Protein AF-A0A6H5J5R1-F1 (afdb_monomer_lite)

pLDDT: mean 77.98, std 7.32, range [59.06, 87.0]

Secondary structure (DSSP, 8-state):
-HHHHHHHHHHHHHHHHHHHTHHHHHHHHHHHHH-SS--TTTTHHHHHHHHHHHHHHHHHTT---

Organism: NCBI:txid86971

Foldseek 3Di:
DVVVVLVVVLVVLVVVLCVQLVVLVVQLVVQVVVDPDDDPPSSVVSVVSSVVSSVVSCVVVVHDD

InterPro domains:
  IPR034595 NADH dehydrogenase [ubiquinone] 1 alpha subcomplex assembly factor 8 [PTHR34561] (4-63)

Sequence (65 aa):
MESVKRSKERMKKFPILVAQCHKQGSAYAACVISKRNLKKDDCIKEFESFRNCLAKAAVQHNTKI

Structure (mmCIF, N/CA/C/O backbone):
data_AF-A0A6H5J5R1-F1
#
_entry.id   AF-A0A6H5J5R1-F1
#
loop_
_atom_site.group_PDB
_atom_site.id
_atom_site.type_symbol
_atom_site.label_atom_id
_atom_site.label_alt_id
_atom_site.label_comp_id
_atom_site.label_asym_id
_atom_site.label_entity_id
_atom_site.label_seq_id
_atom_site.pdbx_PDB_ins_code
_atom_site.Cartn_x
_atom_site.Cartn_y
_atom_site.Cartn_z
_atom_site.occupancy
_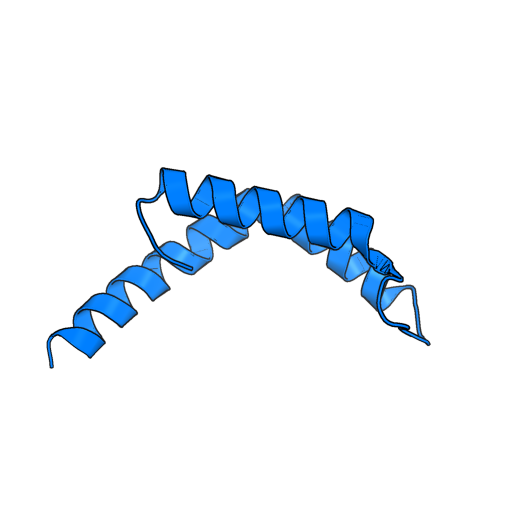atom_site.B_iso_or_equiv
_atom_site.auth_seq_id
_atom_site.auth_comp_id
_atom_site.auth_asym_id
_atom_site.auth_atom_id
_atom_site.pdbx_PDB_model_num
ATOM 1 N N . MET A 1 1 ? 1.449 -4.591 29.378 1.00 59.81 1 MET A N 1
ATOM 2 C CA . MET A 1 1 ? 0.722 -5.276 28.275 1.00 59.81 1 MET A CA 1
ATOM 3 C C . MET A 1 1 ? -0.187 -4.359 27.437 1.00 59.81 1 MET A C 1
ATOM 5 O O . MET A 1 1 ? -0.746 -4.829 26.452 1.00 59.81 1 MET A O 1
ATOM 9 N N . GLU A 1 2 ? -0.338 -3.065 27.746 1.00 67.31 2 GLU A N 1
ATOM 10 C CA . GLU A 1 2 ? -1.179 -2.161 26.934 1.00 67.31 2 GLU A CA 1
ATOM 11 C C . GLU A 1 2 ? -0.620 -1.853 25.536 1.00 67.31 2 GLU A C 1
ATOM 13 O O . GLU A 1 2 ? -1.384 -1.734 24.581 1.00 67.31 2 GLU A O 1
ATOM 18 N N . SER A 1 3 ? 0.706 -1.782 25.381 1.00 69.50 3 SER A N 1
ATOM 19 C CA . SER A 1 3 ? 1.366 -1.569 24.083 1.00 69.50 3 SER A CA 1
ATOM 20 C C . SER A 1 3 ? 0.999 -2.649 23.058 1.00 69.50 3 SER A C 1
ATOM 22 O O . SER A 1 3 ? 0.683 -2.340 21.912 1.00 69.50 3 SER A O 1
ATOM 24 N N . VAL A 1 4 ? 0.950 -3.910 23.495 1.00 75.25 4 VAL A N 1
ATOM 25 C CA . VAL A 1 4 ? 0.576 -5.062 22.660 1.00 75.25 4 VAL A CA 1
ATOM 26 C C . VAL A 1 4 ? -0.905 -5.013 22.270 1.00 75.25 4 VAL A C 1
ATOM 28 O O . VAL A 1 4 ? -1.241 -5.302 21.121 1.00 75.25 4 VAL A O 1
ATOM 31 N N . LYS A 1 5 ? -1.798 -4.593 23.182 1.00 73.38 5 LYS A N 1
ATOM 32 C CA . LYS A 1 5 ? -3.226 -4.384 22.871 1.00 73.38 5 LYS A CA 1
ATOM 33 C C . LYS A 1 5 ? -3.416 -3.286 21.820 1.00 73.38 5 LYS A C 1
ATOM 35 O O . LYS A 1 5 ? -4.074 -3.533 20.812 1.00 73.38 5 LYS A O 1
ATOM 40 N N . ARG A 1 6 ? -2.754 -2.135 21.989 1.00 71.00 6 ARG A N 1
ATOM 41 C CA . ARG A 1 6 ? -2.797 -1.023 21.022 1.00 71.00 6 ARG A CA 1
ATOM 42 C C . ARG A 1 6 ? -2.238 -1.429 19.654 1.00 71.00 6 ARG A C 1
ATOM 44 O O . ARG A 1 6 ? -2.841 -1.094 18.639 1.00 71.00 6 ARG A O 1
ATOM 51 N N . SER A 1 7 ? -1.142 -2.192 19.598 1.00 70.00 7 SER A N 1
ATOM 52 C CA . SER A 1 7 ? -0.628 -2.732 18.327 1.00 70.00 7 SER A CA 1
ATOM 53 C C . SER A 1 7 ? -1.604 -3.700 17.661 1.00 70.00 7 SER A C 1
ATOM 55 O O . SER A 1 7 ? -1.804 -3.606 16.452 1.00 70.00 7 SER A O 1
ATOM 57 N N . LYS A 1 8 ? -2.273 -4.577 18.424 1.00 74.25 8 LYS A N 1
ATOM 58 C CA . LYS A 1 8 ? -3.313 -5.471 17.883 1.00 74.25 8 LYS A CA 1
ATOM 59 C C . LYS A 1 8 ? -4.470 -4.696 17.257 1.00 74.25 8 LYS A C 1
ATOM 61 O O . LYS A 1 8 ? -4.935 -5.065 16.183 1.00 74.25 8 LYS A O 1
ATOM 66 N N . GLU A 1 9 ? -4.929 -3.623 17.893 1.00 74.69 9 GLU A N 1
ATOM 67 C CA . GLU A 1 9 ? -6.004 -2.788 17.341 1.00 74.69 9 GLU A CA 1
ATOM 68 C C . GLU A 1 9 ? -5.586 -2.055 16.063 1.00 74.69 9 GLU A C 1
ATOM 70 O O . GLU A 1 9 ? -6.370 -1.983 15.117 1.00 74.69 9 GLU A O 1
ATOM 75 N N . ARG A 1 10 ? -4.337 -1.580 15.981 1.00 70.69 10 ARG A N 1
ATOM 76 C CA . ARG A 1 10 ? -3.787 -1.005 14.740 1.00 70.69 10 ARG A CA 1
ATOM 77 C C . ARG A 1 10 ? -3.666 -2.053 13.634 1.00 70.69 10 ARG A C 1
ATOM 79 O O . ARG A 1 10 ? -4.072 -1.788 12.506 1.00 70.69 10 ARG A O 1
ATOM 86 N N . MET A 1 11 ? -3.202 -3.260 13.962 1.00 70.19 11 MET A N 1
ATOM 87 C CA . MET A 1 11 ? -3.128 -4.380 13.016 1.00 70.19 11 MET A CA 1
ATOM 88 C C . MET A 1 11 ? -4.499 -4.782 12.476 1.00 70.19 11 MET A C 1
ATOM 90 O O . MET A 1 11 ? -4.585 -5.152 11.317 1.00 70.19 11 MET A O 1
ATOM 94 N N . LYS A 1 12 ? -5.579 -4.678 13.261 1.00 75.88 12 LYS A N 1
ATOM 95 C CA . LYS A 1 12 ? -6.940 -4.930 12.751 1.00 75.88 12 LYS A CA 1
ATOM 96 C C . LYS A 1 12 ? -7.397 -3.888 11.729 1.00 75.88 12 LYS A C 1
ATOM 98 O O . LYS A 1 12 ? -8.188 -4.208 10.849 1.00 75.88 12 LYS A O 1
ATOM 103 N N . LYS A 1 13 ? -6.907 -2.652 11.836 1.00 72.44 13 LYS A N 1
ATOM 104 C CA . LYS A 1 13 ? -7.234 -1.561 10.907 1.00 72.44 13 LYS A CA 1
ATOM 105 C C . LYS A 1 13 ? -6.364 -1.590 9.649 1.00 72.44 13 LYS A C 1
ATOM 107 O O . LYS A 1 13 ? -6.809 -1.141 8.601 1.00 72.44 13 LYS A O 1
ATOM 112 N N . PHE A 1 14 ? -5.169 -2.175 9.718 1.00 71.31 14 PHE A N 1
ATOM 113 C CA . PHE A 1 14 ? -4.230 -2.253 8.596 1.00 71.31 14 PHE A CA 1
ATOM 114 C C . PHE A 1 14 ? -4.781 -2.959 7.335 1.00 71.31 14 PHE A C 1
ATOM 116 O O . PHE A 1 14 ? -4.635 -2.396 6.253 1.00 71.31 14 PHE A O 1
ATOM 123 N N . PRO A 1 15 ? -5.491 -4.104 7.414 1.00 78.56 15 PRO A N 1
ATOM 124 C CA . PRO A 1 15 ? -6.140 -4.714 6.253 1.00 78.56 15 PRO A CA 1
ATOM 125 C C . PRO A 1 15 ? -7.149 -3.790 5.571 1.00 78.56 15 PRO A C 1
ATOM 127 O O . PRO A 1 15 ? -7.254 -3.810 4.353 1.00 78.56 15 PRO A O 1
ATOM 130 N N . ILE A 1 16 ? -7.865 -2.960 6.337 1.00 79.81 16 ILE A N 1
ATOM 131 C CA . ILE A 1 16 ? -8.854 -2.011 5.803 1.00 79.81 16 ILE A CA 1
ATOM 132 C C . ILE A 1 16 ? -8.141 -0.899 5.024 1.00 79.81 16 ILE A C 1
ATOM 134 O O . ILE A 1 16 ? -8.547 -0.567 3.912 1.00 79.81 16 ILE A O 1
ATOM 138 N N . LEU A 1 17 ? -7.029 -0.390 5.567 1.00 75.94 17 LEU A N 1
ATOM 139 C CA . LEU A 1 17 ? -6.163 0.589 4.900 1.00 75.94 17 LEU A CA 1
ATOM 140 C C . LEU A 1 17 ? -5.612 0.047 3.577 1.00 75.94 17 LEU A C 1
ATOM 142 O O . LEU A 1 17 ? -5.670 0.709 2.542 1.00 75.94 17 LEU A O 1
ATOM 146 N N . VAL A 1 18 ? -5.100 -1.185 3.603 1.00 76.69 18 VAL A N 1
ATOM 147 C CA . VAL A 1 18 ? -4.546 -1.844 2.415 1.00 76.69 18 VAL A CA 1
ATOM 148 C C . VAL A 1 18 ? -5.647 -2.170 1.404 1.00 76.69 18 VAL A C 1
ATOM 150 O O . VAL A 1 18 ? -5.425 -2.003 0.208 1.00 76.69 18 VAL A O 1
ATOM 153 N N . ALA A 1 19 ? -6.843 -2.561 1.855 1.00 81.12 19 ALA A N 1
ATOM 154 C CA . ALA A 1 19 ? -7.988 -2.819 0.985 1.00 81.12 19 ALA A CA 1
ATOM 155 C C . ALA A 1 19 ? -8.461 -1.550 0.260 1.00 81.12 19 ALA A C 1
ATOM 157 O O . ALA A 1 19 ? -8.750 -1.607 -0.933 1.00 81.12 19 ALA A O 1
ATOM 158 N N . GLN A 1 20 ? -8.478 -0.390 0.922 1.00 81.81 20 GLN A N 1
ATOM 159 C CA . GLN A 1 20 ? -8.785 0.884 0.257 1.00 81.81 20 GLN A CA 1
ATOM 160 C C . GLN A 1 20 ? -7.750 1.242 -0.818 1.00 81.81 20 GLN A C 1
ATOM 162 O O . GLN A 1 20 ? -8.102 1.780 -1.868 1.00 81.81 20 GLN A O 1
ATOM 167 N N . CYS A 1 21 ? -6.487 0.891 -0.581 1.00 84.62 21 CYS A N 1
ATOM 168 C CA . CYS A 1 21 ? -5.374 1.169 -1.485 1.00 84.62 21 CYS A CA 1
ATOM 169 C C . CYS A 1 21 ? -4.999 -0.016 -2.384 1.00 84.62 21 CYS A C 1
ATOM 171 O O . CYS A 1 21 ? -3.912 -0.031 -2.972 1.00 84.62 21 CYS A O 1
ATOM 173 N N . HIS A 1 22 ? -5.886 -1.013 -2.514 1.00 84.00 22 HIS A N 1
ATOM 174 C CA . HIS A 1 22 ? -5.576 -2.255 -3.222 1.00 84.00 22 HIS A CA 1
ATOM 175 C C . HIS A 1 22 ? -5.250 -2.005 -4.699 1.00 84.00 22 HIS A C 1
ATOM 177 O O . HIS A 1 22 ? -4.410 -2.700 -5.265 1.00 84.00 22 HIS A O 1
ATOM 183 N N . LYS A 1 23 ? -5.882 -1.003 -5.329 1.00 84.12 23 LYS A N 1
ATOM 184 C CA . LYS A 1 23 ? -5.666 -0.670 -6.745 1.00 84.12 23 LYS A CA 1
ATOM 185 C C . LYS A 1 23 ? -4.254 -0.145 -6.973 1.00 84.12 23 LYS A C 1
ATOM 187 O O . LYS A 1 23 ? -3.557 -0.621 -7.864 1.00 84.12 23 LYS A O 1
ATOM 192 N N . GLN A 1 24 ? -3.819 0.795 -6.136 1.00 84.44 24 GLN A N 1
ATOM 193 C CA . GLN A 1 24 ? -2.483 1.385 -6.198 1.00 84.44 24 GLN A CA 1
ATOM 194 C C . GLN A 1 24 ? -1.411 0.351 -5.829 1.00 84.44 24 GLN A C 1
ATOM 196 O O . GLN A 1 24 ? -0.380 0.275 -6.491 1.00 84.44 24 GLN A O 1
ATOM 201 N N . GLY A 1 25 ? -1.684 -0.495 -4.829 1.00 83.00 25 GLY A N 1
ATOM 202 C CA . GLY A 1 25 ? -0.792 -1.592 -4.447 1.00 83.00 25 GLY A CA 1
ATOM 203 C C . GLY A 1 25 ? -0.655 -2.652 -5.543 1.00 83.00 25 GLY A C 1
ATOM 204 O O . GLY A 1 25 ? 0.450 -3.111 -5.815 1.00 83.00 25 GLY A O 1
ATOM 205 N N . SER A 1 26 ? -1.753 -2.985 -6.230 1.00 85.94 26 SER A N 1
ATOM 206 C CA . SER A 1 26 ? -1.742 -3.925 -7.361 1.00 85.94 26 SER A CA 1
ATOM 207 C C . SER A 1 26 ? -0.982 -3.363 -8.562 1.00 85.94 26 SER A C 1
ATOM 209 O O . SER A 1 26 ? -0.236 -4.099 -9.198 1.00 85.94 26 SER A O 1
ATOM 211 N N . ALA A 1 27 ? -1.114 -2.063 -8.850 1.00 86.19 27 ALA A N 1
ATOM 212 C CA . ALA A 1 27 ? -0.348 -1.399 -9.906 1.00 86.19 27 ALA A CA 1
ATOM 213 C C . ALA A 1 27 ? 1.161 -1.403 -9.607 1.00 86.19 27 ALA A C 1
ATOM 215 O O . ALA A 1 27 ? 1.962 -1.754 -10.474 1.00 86.19 27 ALA A O 1
ATOM 216 N N . TYR A 1 28 ? 1.546 -1.097 -8.362 1.00 85.12 28 TYR A N 1
ATOM 217 C CA . TYR A 1 28 ? 2.938 -1.197 -7.923 1.00 85.12 28 TYR A CA 1
ATOM 218 C C . TYR A 1 28 ? 3.459 -2.636 -8.038 1.00 85.12 28 TYR A C 1
ATOM 220 O O . TYR A 1 28 ? 4.512 -2.860 -8.630 1.00 85.12 28 TYR A O 1
ATOM 228 N N . ALA A 1 29 ? 2.698 -3.625 -7.559 1.00 84.19 29 ALA A N 1
ATOM 229 C CA . ALA A 1 29 ? 3.064 -5.035 -7.673 1.00 84.19 29 ALA A CA 1
ATOM 230 C C . ALA A 1 29 ? 3.200 -5.487 -9.137 1.00 84.19 29 ALA A C 1
ATOM 232 O O . ALA A 1 29 ? 4.152 -6.187 -9.465 1.00 84.19 29 ALA A O 1
ATOM 233 N N . ALA A 1 30 ?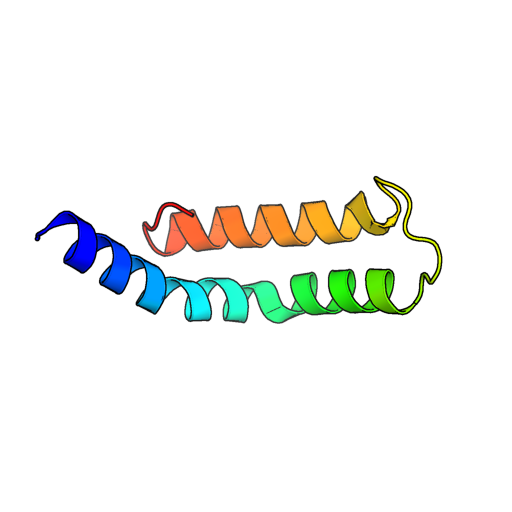 2.309 -5.053 -10.031 1.00 86.56 30 ALA A N 1
ATOM 234 C CA . ALA A 1 30 ? 2.395 -5.361 -11.457 1.00 86.56 30 ALA A CA 1
ATOM 235 C C . ALA A 1 30 ? 3.669 -4.780 -12.096 1.00 86.56 30 ALA A C 1
ATOM 237 O O . ALA A 1 30 ? 4.342 -5.478 -12.858 1.00 86.56 30 ALA A O 1
ATOM 238 N N . CYS A 1 31 ? 4.038 -3.542 -11.746 1.00 83.88 31 CYS A N 1
ATOM 239 C CA . CYS A 1 31 ? 5.290 -2.922 -12.187 1.00 83.88 31 CYS A CA 1
ATOM 240 C C . CYS A 1 31 ? 6.515 -3.697 -11.672 1.00 83.88 31 CYS A C 1
ATOM 242 O O . CYS A 1 31 ? 7.435 -3.992 -12.438 1.00 83.88 31 CYS A O 1
ATOM 244 N N . VAL A 1 32 ? 6.488 -4.099 -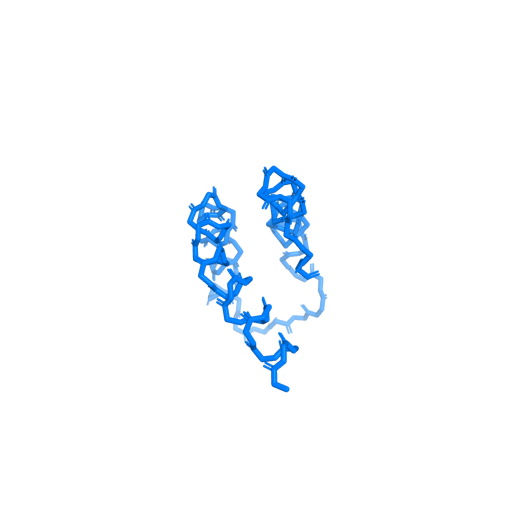10.397 1.00 85.31 32 VAL A N 1
ATOM 245 C CA . VAL A 1 32 ? 7.570 -4.854 -9.755 1.00 85.31 32 VAL A CA 1
ATOM 246 C C . VAL A 1 32 ? 7.732 -6.247 -10.369 1.00 85.31 32 VAL A C 1
ATOM 248 O O . VAL A 1 32 ? 8.844 -6.644 -10.694 1.00 85.31 32 VAL A O 1
ATOM 251 N N . ILE A 1 33 ? 6.633 -6.974 -10.583 1.00 85.81 33 ILE A N 1
ATOM 252 C CA . ILE A 1 33 ? 6.641 -8.324 -11.172 1.00 85.81 33 ILE A CA 1
ATOM 253 C C . ILE A 1 33 ? 7.089 -8.285 -12.638 1.00 85.81 33 ILE A C 1
ATOM 255 O O . ILE A 1 33 ? 7.793 -9.184 -13.098 1.00 85.81 33 ILE A O 1
ATOM 259 N N . SER A 1 34 ? 6.712 -7.237 -13.374 1.00 83.56 34 SER A N 1
ATOM 260 C CA . SER A 1 34 ? 7.101 -7.082 -14.780 1.00 83.56 34 SER A CA 1
ATOM 261 C C . SER A 1 34 ? 8.598 -6.794 -14.947 1.00 83.56 34 SER A C 1
ATOM 263 O O . SER A 1 34 ? 9.171 -7.111 -15.991 1.00 83.56 34 SER A O 1
ATOM 265 N N . LYS A 1 35 ? 9.260 -6.223 -13.931 1.00 79.06 35 LYS A N 1
ATOM 266 C CA . LYS A 1 35 ? 10.691 -5.894 -13.968 1.00 79.06 35 LYS A CA 1
ATOM 267 C C . LYS A 1 35 ? 11.521 -6.952 -13.237 1.00 79.06 35 LYS A C 1
ATOM 269 O O . LYS A 1 35 ? 11.551 -7.013 -12.018 1.00 79.06 35 LYS A O 1
ATOM 274 N N . ARG A 1 36 ? 12.287 -7.752 -13.989 1.00 69.38 36 ARG A N 1
ATOM 275 C CA . ARG A 1 36 ? 13.232 -8.738 -13.415 1.00 69.38 36 ARG A CA 1
ATOM 276 C C . ARG A 1 36 ? 14.478 -8.106 -12.774 1.00 69.38 36 ARG A C 1
ATOM 278 O O . ARG A 1 36 ? 15.060 -8.706 -11.883 1.00 69.38 36 ARG A O 1
ATOM 285 N N . ASN A 1 37 ? 14.881 -6.914 -13.223 1.00 69.25 37 ASN A N 1
ATOM 286 C CA . ASN A 1 37 ? 16.013 -6.151 -12.686 1.00 69.25 37 ASN A CA 1
ATOM 287 C C . ASN A 1 37 ?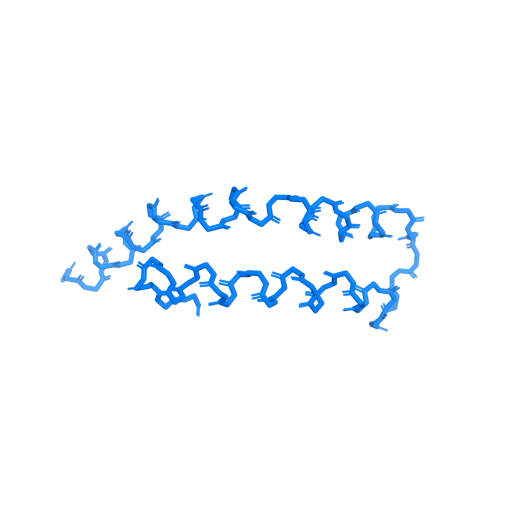 15.493 -4.870 -12.035 1.00 69.25 37 ASN A C 1
ATOM 289 O O . ASN A 1 37 ? 15.490 -3.812 -12.659 1.00 69.25 37 ASN A O 1
ATOM 293 N N . LEU A 1 38 ? 15.009 -4.984 -10.801 1.00 73.81 38 LEU A N 1
ATOM 294 C CA . LEU A 1 38 ? 14.502 -3.846 -10.040 1.00 73.81 38 LEU A CA 1
ATOM 295 C C . LEU A 1 38 ? 15.670 -2.981 -9.578 1.00 73.81 38 LEU A C 1
ATOM 297 O O . LEU A 1 38 ? 16.413 -3.370 -8.674 1.00 73.81 38 LEU A O 1
ATOM 301 N N . LYS A 1 39 ? 15.831 -1.802 -10.177 1.00 72.50 39 LYS A N 1
ATOM 302 C CA . LYS A 1 39 ? 16.650 -0.748 -9.584 1.00 72.50 39 LYS A CA 1
ATOM 303 C C . LYS A 1 39 ? 15.788 0.097 -8.655 1.00 72.50 39 LYS A C 1
ATOM 305 O O . LYS A 1 39 ? 14.560 0.144 -8.759 1.00 72.50 39 LYS A O 1
ATOM 310 N N . LYS A 1 40 ? 16.447 0.765 -7.710 1.00 70.69 40 LYS A N 1
ATOM 311 C CA . LYS A 1 40 ? 15.794 1.782 -6.886 1.00 70.69 40 LYS A CA 1
ATOM 312 C C . LYS A 1 40 ? 15.153 2.807 -7.834 1.00 70.69 40 LYS A C 1
ATOM 314 O O . LYS A 1 40 ? 15.769 3.178 -8.826 1.00 70.69 40 LYS A O 1
ATOM 319 N N . ASP A 1 41 ? 13.907 3.175 -7.546 1.00 74.62 41 ASP A N 1
ATOM 320 C CA . ASP A 1 41 ? 13.101 4.163 -8.280 1.00 74.62 41 ASP A CA 1
ATOM 321 C C . ASP A 1 41 ? 12.397 3.690 -9.574 1.00 74.62 41 ASP A C 1
ATOM 323 O O . ASP A 1 41 ? 11.620 4.445 -10.159 1.00 74.62 41 ASP A O 1
ATOM 327 N N . ASP A 1 42 ? 12.541 2.423 -9.983 1.00 77.19 42 ASP A N 1
ATOM 328 C CA . ASP A 1 42 ? 11.936 1.906 -11.228 1.00 77.19 42 ASP A CA 1
ATOM 329 C C . ASP A 1 42 ? 10.394 1.927 -11.271 1.00 77.19 42 ASP A C 1
ATOM 331 O O . ASP A 1 42 ? 9.821 1.954 -12.363 1.00 77.19 42 ASP A O 1
ATOM 335 N N . CYS A 1 43 ? 9.743 1.880 -10.105 1.00 81.44 43 CYS A N 1
ATOM 336 C CA . CYS A 1 43 ? 8.284 1.933 -9.922 1.00 81.44 43 CYS A CA 1
ATOM 337 C C . CYS A 1 43 ? 7.901 3.037 -8.918 1.00 81.44 43 CYS A C 1
ATOM 339 O O . CYS A 1 43 ? 6.971 2.881 -8.119 1.00 81.44 43 CYS A O 1
ATOM 341 N N . ILE A 1 44 ? 8.677 4.132 -8.878 1.00 84.31 44 ILE A N 1
ATOM 342 C CA . ILE A 1 44 ? 8.503 5.178 -7.861 1.00 84.31 44 ILE A CA 1
ATOM 343 C C . ILE A 1 44 ? 7.159 5.898 -7.977 1.00 84.31 44 ILE A C 1
ATOM 345 O O . ILE A 1 44 ? 6.568 6.233 -6.959 1.00 84.31 44 ILE A O 1
ATOM 349 N N . LYS A 1 45 ? 6.627 6.074 -9.190 1.00 83.75 45 LYS A N 1
ATOM 350 C CA . LYS A 1 45 ? 5.346 6.763 -9.417 1.00 83.75 45 LYS A CA 1
ATOM 351 C C . LYS A 1 45 ? 4.176 5.990 -8.804 1.00 83.75 45 LYS A C 1
ATOM 353 O O . LYS A 1 45 ? 3.298 6.559 -8.147 1.00 83.75 45 LYS A O 1
ATO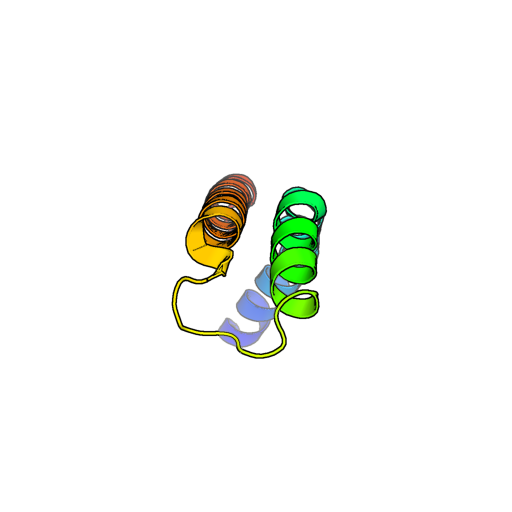M 358 N N . GLU A 1 46 ? 4.175 4.677 -8.997 1.00 83.75 46 GLU A N 1
ATOM 359 C CA . GLU A 1 46 ? 3.193 3.755 -8.439 1.00 83.75 46 GLU A CA 1
ATOM 360 C C . GLU A 1 46 ? 3.373 3.635 -6.924 1.00 83.75 46 GLU A C 1
ATOM 362 O O . GLU A 1 46 ? 2.388 3.645 -6.180 1.00 83.75 46 GLU A O 1
ATOM 367 N N . PHE A 1 47 ? 4.624 3.605 -6.457 1.00 84.75 47 PHE A N 1
ATOM 368 C CA . PHE A 1 47 ? 4.946 3.588 -5.034 1.00 84.75 47 PHE A CA 1
ATOM 369 C C . PHE A 1 47 ? 4.486 4.859 -4.312 1.00 84.75 47 PHE A C 1
ATOM 371 O O . PHE A 1 47 ? 3.871 4.767 -3.253 1.00 84.75 47 PHE A O 1
ATOM 378 N N . GLU A 1 48 ? 4.727 6.043 -4.874 1.00 87.00 48 GLU A N 1
ATOM 379 C CA . GLU A 1 48 ? 4.268 7.317 -4.313 1.00 87.00 48 GLU A CA 1
ATOM 380 C C . GLU A 1 48 ? 2.744 7.391 -4.270 1.00 87.00 48 GLU A C 1
ATOM 382 O O . GLU A 1 48 ? 2.172 7.816 -3.265 1.00 87.00 48 GLU A O 1
ATOM 387 N N . SER A 1 49 ? 2.073 6.908 -5.317 1.00 85.81 49 SER A N 1
ATOM 388 C CA . SER A 1 49 ? 0.610 6.826 -5.350 1.00 85.81 49 SER A CA 1
ATOM 389 C C . SER A 1 49 ? 0.070 5.889 -4.267 1.00 85.81 49 SER A C 1
ATOM 391 O O . SER A 1 49 ? -0.889 6.232 -3.568 1.00 85.81 49 SER A O 1
ATOM 393 N N . PHE A 1 50 ? 0.703 4.729 -4.080 1.00 85.50 50 PHE A N 1
ATOM 394 C CA . PHE A 1 50 ? 0.357 3.782 -3.022 1.00 85.50 50 PHE A CA 1
ATOM 395 C C . PHE A 1 50 ? 0.634 4.357 -1.628 1.00 85.50 50 PHE A C 1
ATOM 397 O O . PHE A 1 50 ? -0.235 4.306 -0.758 1.00 85.50 50 PHE A O 1
ATOM 404 N N . ARG A 1 51 ? 1.792 4.993 -1.429 1.00 85.25 51 ARG A N 1
ATOM 405 C CA . ARG A 1 51 ? 2.179 5.643 -0.171 1.00 85.25 51 ARG A CA 1
ATOM 406 C C . ARG A 1 51 ? 1.224 6.775 0.195 1.00 85.25 51 ARG A C 1
ATOM 408 O O . ARG A 1 51 ? 0.793 6.853 1.342 1.00 85.25 51 ARG A O 1
ATOM 415 N N . ASN A 1 52 ? 0.862 7.621 -0.766 1.00 86.94 52 ASN A N 1
ATOM 416 C CA . ASN A 1 52 ? -0.102 8.699 -0.557 1.00 86.94 52 ASN A CA 1
ATOM 417 C C . ASN A 1 52 ? -1.487 8.154 -0.212 1.00 86.94 52 ASN A C 1
ATOM 419 O O . ASN A 1 52 ? -2.165 8.712 0.650 1.00 86.94 52 ASN A O 1
ATOM 423 N N . CYS A 1 53 ? -1.900 7.057 -0.848 1.00 85.06 53 CYS A N 1
ATOM 424 C CA . CYS A 1 53 ? -3.145 6.390 -0.497 1.00 85.06 53 CYS A CA 1
ATOM 425 C C . CYS A 1 53 ? -3.099 5.853 0.942 1.00 85.06 53 CYS A C 1
ATOM 427 O O . CYS A 1 53 ? -4.000 6.151 1.725 1.00 85.06 53 CYS A O 1
ATOM 429 N N . LEU A 1 54 ? -2.026 5.153 1.328 1.00 82.81 54 LEU A N 1
ATOM 430 C CA . LEU A 1 54 ? -1.853 4.647 2.691 1.00 82.81 54 LEU A CA 1
ATOM 431 C C . LEU A 1 54 ? -1.841 5.777 3.726 1.00 82.81 54 LEU A C 1
ATOM 433 O O . LEU A 1 54 ? -2.501 5.660 4.754 1.00 82.81 54 LEU A O 1
ATOM 437 N N . ALA A 1 55 ? -1.148 6.883 3.448 1.00 84.25 55 ALA A N 1
ATOM 438 C CA . ALA A 1 55 ? -1.120 8.052 4.324 1.00 84.25 55 ALA A CA 1
ATOM 439 C C . ALA A 1 55 ? -2.517 8.672 4.499 1.00 84.25 55 ALA A C 1
ATOM 441 O O . ALA A 1 55 ? -2.923 8.969 5.623 1.00 84.25 55 ALA A O 1
ATOM 442 N N . LYS A 1 56 ? -3.290 8.814 3.413 1.00 84.19 56 LYS A N 1
ATOM 443 C CA . LYS A 1 56 ? -4.677 9.306 3.475 1.00 84.19 56 LYS A CA 1
ATOM 444 C C . LYS A 1 56 ? -5.582 8.357 4.256 1.00 84.19 56 LYS A C 1
ATOM 446 O O . LYS A 1 56 ? -6.317 8.805 5.134 1.00 84.19 56 LYS A O 1
ATOM 451 N N . ALA A 1 57 ? -5.496 7.059 3.982 1.00 82.00 57 ALA A N 1
ATOM 452 C CA . ALA A 1 57 ? -6.280 6.044 4.671 1.00 82.00 57 ALA A CA 1
ATOM 453 C C . ALA A 1 57 ? -5.935 6.014 6.175 1.00 82.00 57 ALA A C 1
ATOM 455 O O . ALA A 1 57 ? -6.819 5.943 7.028 1.00 82.00 57 ALA A O 1
ATOM 456 N N . ALA A 1 58 ? -4.654 6.146 6.528 1.00 79.56 58 ALA A N 1
ATOM 457 C CA . ALA A 1 58 ? -4.186 6.198 7.911 1.00 79.56 58 ALA A CA 1
ATOM 458 C C . ALA A 1 58 ? -4.771 7.386 8.689 1.00 79.56 58 ALA A C 1
ATOM 460 O O . ALA A 1 58 ? -5.224 7.216 9.826 1.00 79.56 58 ALA A O 1
ATOM 461 N N . VAL A 1 59 ? -4.831 8.564 8.057 1.00 80.56 59 VAL A N 1
ATOM 462 C CA . VAL A 1 59 ? -5.509 9.747 8.610 1.00 80.56 59 VAL A CA 1
ATOM 463 C C . VAL A 1 59 ? -7.006 9.479 8.778 1.00 80.56 59 VAL A C 1
ATOM 465 O O 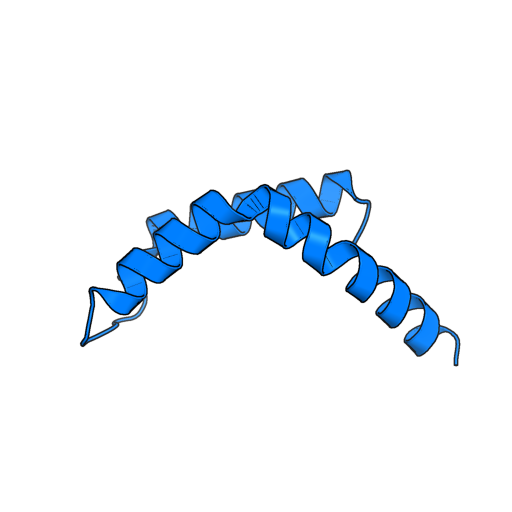. VAL A 1 59 ? -7.544 9.711 9.860 1.00 80.56 59 VAL A O 1
ATOM 468 N N . GLN A 1 60 ? -7.670 8.918 7.764 1.00 75.62 60 GLN A N 1
ATOM 469 C CA . GLN A 1 60 ? -9.104 8.604 7.824 1.00 75.62 60 GLN A CA 1
ATOM 470 C C . GLN A 1 60 ? -9.455 7.609 8.939 1.00 75.62 60 GLN A C 1
ATOM 472 O O . GLN A 1 60 ? -10.467 7.769 9.619 1.00 75.62 60 GLN A O 1
ATOM 477 N N . HIS A 1 61 ? -8.604 6.614 9.185 1.00 70.62 61 HIS A N 1
ATOM 478 C CA . HIS A 1 61 ? -8.822 5.602 10.222 1.00 70.62 61 HIS A CA 1
ATOM 479 C C . HIS A 1 61 ? -8.160 5.939 11.571 1.00 70.62 61 HIS A C 1
ATOM 481 O O . HIS A 1 61 ? -8.108 5.070 12.455 1.00 70.62 61 HIS A O 1
ATOM 487 N N . ASN A 1 62 ? -7.661 7.174 11.751 1.00 67.88 62 ASN A N 1
ATOM 488 C CA . ASN A 1 62 ? -6.984 7.645 12.969 1.00 67.88 62 ASN A CA 1
ATOM 489 C C . ASN A 1 62 ? -5.913 6.656 13.472 1.00 67.88 62 ASN A C 1
ATOM 491 O O . ASN A 1 62 ? -5.816 6.339 14.661 1.00 67.88 62 ASN A O 1
ATOM 495 N N . THR A 1 63 ? -5.147 6.082 12.545 1.00 64.12 63 THR A N 1
ATOM 496 C CA . THR A 1 63 ? -4.193 5.008 12.835 1.00 64.12 63 THR A CA 1
ATOM 497 C C . THR A 1 63 ? -2.823 5.392 12.306 1.00 64.12 63 THR A C 1
ATOM 499 O O . THR A 1 63 ? -2.673 5.656 11.123 1.00 64.12 63 THR A O 1
ATOM 502 N N . LYS A 1 64 ? -1.811 5.418 13.182 1.00 61.69 64 LYS A N 1
ATOM 503 C CA . LYS A 1 64 ? -0.412 5.590 12.767 1.00 61.69 64 LYS A CA 1
ATOM 504 C C . LYS A 1 64 ? 0.070 4.301 12.092 1.00 61.69 64 LYS A C 1
ATOM 506 O O . LYS A 1 64 ? 0.055 3.254 12.746 1.00 61.69 64 LYS A O 1
ATOM 511 N N . ILE A 1 65 ? 0.445 4.415 10.820 1.00 59.06 65 ILE A N 1
ATOM 512 C CA . ILE A 1 65 ? 1.222 3.436 10.041 1.00 59.06 65 ILE A CA 1
ATOM 513 C C . ILE A 1 65 ? 2.712 3.721 10.172 1.00 59.06 65 ILE A C 1
ATOM 515 O O . ILE A 1 65 ? 3.063 4.913 10.328 1.00 59.06 65 ILE A O 1
#

Radius of gyration: 14.23 Å; chains: 1; bounding box: 26×18×43 Å